Protein AF-L0A3X3-F1 (afdb_monomer_lite)

Radius of gyration: 12.44 Å; chains: 1; bounding box: 28×28×30 Å

Secondary structure (DSSP, 8-state):
-------HHHHHHHH--SHHHHHHHHHHHHTT-EEEEEEETTEEEEEEEETTEEEEEEE-SS-TT-HHHHHHHHHHHHHHHHTT-

Structure (mmCIF, N/CA/C/O backbone):
data_AF-L0A3X3-F1
#
_entry.id   AF-L0A3X3-F1
#
loop_
_atom_site.group_PDB
_atom_site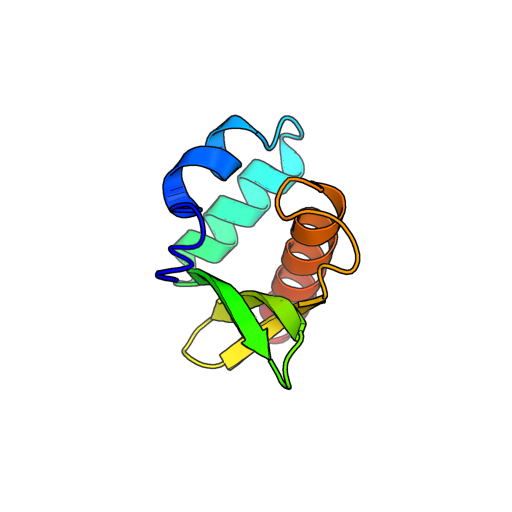.id
_atom_site.type_symbol
_atom_site.label_atom_id
_atom_site.label_alt_id
_atom_site.label_comp_id
_atom_site.label_asym_id
_atom_site.label_entity_id
_atom_site.label_seq_id
_atom_site.pdbx_PDB_ins_code
_atom_site.Cartn_x
_atom_site.Cartn_y
_atom_site.Cartn_z
_atom_site.occupancy
_atom_site.B_iso_or_equiv
_atom_site.auth_seq_id
_atom_site.auth_comp_id
_atom_site.auth_asym_id
_atom_site.auth_atom_id
_atom_site.pdbx_PDB_model_num
ATOM 1 N N . MET A 1 1 ? 10.600 -19.575 -14.008 1.00 30.91 1 MET A N 1
ATOM 2 C CA . MET A 1 1 ? 11.285 -18.723 -13.018 1.00 30.91 1 MET A CA 1
ATOM 3 C C . MET A 1 1 ? 10.262 -18.454 -11.933 1.00 30.91 1 MET A C 1
ATOM 5 O O . MET A 1 1 ? 9.172 -18.016 -12.268 1.00 30.91 1 MET A O 1
ATOM 9 N N . ASN A 1 2 ? 10.537 -18.871 -10.695 1.00 31.48 2 ASN A N 1
ATOM 10 C CA . ASN A 1 2 ? 9.693 -18.533 -9.549 1.00 31.48 2 ASN A CA 1
ATOM 11 C C . ASN A 1 2 ? 10.089 -17.119 -9.125 1.00 31.48 2 ASN A C 1
ATOM 13 O O . ASN A 1 2 ? 11.051 -16.959 -8.378 1.00 31.48 2 ASN A O 1
ATOM 17 N N . ASP A 1 3 ? 9.394 -16.113 -9.656 1.00 33.66 3 ASP A N 1
ATOM 18 C CA . ASP A 1 3 ? 9.481 -14.731 -9.180 1.00 33.66 3 ASP A CA 1
ATOM 19 C C . ASP A 1 3 ? 8.745 -14.634 -7.843 1.00 33.66 3 ASP A C 1
ATOM 21 O O . ASP A 1 3 ? 7.628 -14.125 -7.741 1.00 33.66 3 ASP A O 1
ATOM 25 N N . SER A 1 4 ? 9.354 -15.199 -6.804 1.00 40.56 4 SER A N 1
ATOM 26 C CA . SER A 1 4 ? 8.935 -14.938 -5.436 1.00 40.56 4 SER A CA 1
ATOM 27 C C . SER A 1 4 ? 9.303 -13.491 -5.132 1.00 40.56 4 SER A C 1
ATOM 29 O O . SER A 1 4 ? 10.449 -13.183 -4.807 1.00 40.56 4 SER A O 1
ATOM 31 N N . LEU A 1 5 ? 8.330 -12.598 -5.309 1.00 44.62 5 LEU A N 1
ATOM 32 C CA . LEU A 1 5 ? 8.413 -11.217 -4.850 1.00 44.62 5 LEU A CA 1
ATOM 33 C C . LEU A 1 5 ? 8.810 -11.235 -3.362 1.00 44.62 5 LEU A C 1
ATOM 35 O O . LEU A 1 5 ? 8.298 -12.080 -2.620 1.00 44.62 5 LEU A O 1
ATOM 39 N N . PRO A 1 6 ? 9.758 -10.385 -2.929 1.00 48.03 6 PRO A N 1
ATOM 40 C CA . PRO A 1 6 ? 10.270 -10.428 -1.565 1.00 48.03 6 PRO A CA 1
ATOM 41 C C . PRO A 1 6 ? 9.120 -10.2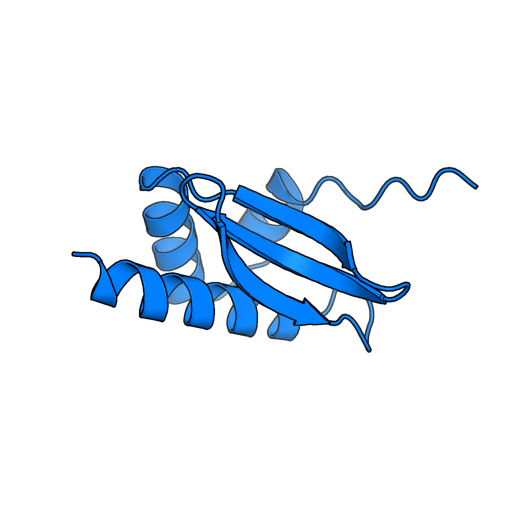69 -0.572 1.00 48.03 6 PRO A C 1
ATOM 43 O O . PRO A 1 6 ? 8.203 -9.499 -0.828 1.00 48.03 6 PRO A O 1
ATOM 46 N N . ASP A 1 7 ? 9.169 -11.000 0.541 1.00 50.84 7 ASP A N 1
ATOM 47 C CA . ASP A 1 7 ? 8.157 -10.962 1.599 1.00 50.84 7 ASP A CA 1
ATOM 48 C C . ASP A 1 7 ? 8.133 -9.556 2.235 1.00 50.84 7 ASP A C 1
ATOM 50 O O . ASP A 1 7 ? 8.935 -9.20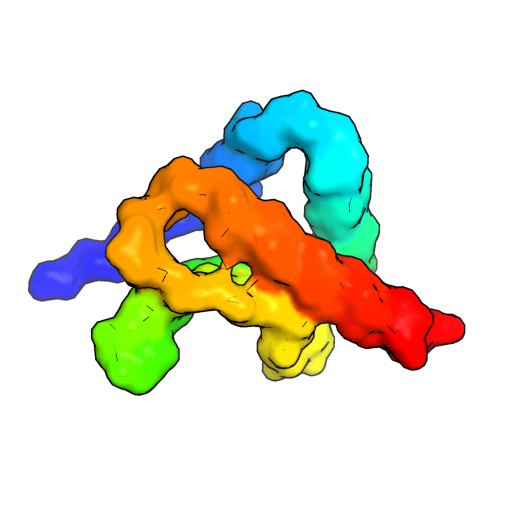7 3.107 1.00 50.84 7 ASP A O 1
ATOM 54 N N . LEU A 1 8 ? 7.264 -8.695 1.696 1.00 53.62 8 LEU A N 1
ATOM 55 C CA . LEU A 1 8 ? 7.225 -7.251 1.952 1.00 53.62 8 LEU A CA 1
ATOM 56 C C . LEU A 1 8 ? 6.774 -6.920 3.376 1.00 53.62 8 LEU A C 1
ATOM 58 O O . LEU A 1 8 ? 6.907 -5.788 3.824 1.00 53.62 8 LEU A O 1
ATOM 62 N N . ASN A 1 9 ? 6.243 -7.869 4.136 1.00 50.06 9 ASN A N 1
ATOM 63 C CA . ASN A 1 9 ? 5.667 -7.517 5.429 1.00 50.06 9 ASN A CA 1
ATOM 64 C C . ASN A 1 9 ? 6.740 -7.179 6.487 1.00 50.06 9 ASN A C 1
ATOM 66 O O . ASN A 1 9 ? 6.477 -6.450 7.444 1.00 50.06 9 ASN A O 1
ATOM 70 N N . ARG A 1 10 ? 7.975 -7.676 6.310 1.00 46.84 10 ARG A N 1
ATOM 71 C CA . ARG A 1 10 ? 9.082 -7.448 7.255 1.00 46.84 10 ARG A CA 1
ATOM 72 C C . ARG A 1 10 ? 10.013 -6.313 6.822 1.00 46.84 10 ARG A C 1
ATOM 74 O O . ARG A 1 10 ? 10.391 -5.498 7.652 1.00 46.84 10 ARG A O 1
ATOM 81 N N . THR A 1 11 ? 10.346 -6.221 5.537 1.00 50.19 11 THR A N 1
ATOM 82 C CA . THR A 1 11 ? 11.379 -5.288 5.054 1.00 50.19 11 THR A CA 1
ATOM 83 C C . THR A 1 11 ? 10.940 -3.818 5.109 1.00 50.19 11 THR A C 1
ATOM 85 O O . THR A 1 11 ? 11.769 -2.948 5.348 1.00 50.19 11 THR A O 1
ATOM 88 N N . TRP A 1 12 ? 9.649 -3.499 4.958 1.00 54.41 12 TRP A N 1
ATOM 89 C CA . TRP A 1 12 ? 9.195 -2.099 4.881 1.00 54.41 12 TRP A CA 1
ATOM 90 C C . TRP A 1 12 ? 9.027 -1.436 6.244 1.00 54.41 12 TRP A C 1
ATOM 92 O O . TRP A 1 12 ? 9.349 -0.258 6.372 1.00 54.41 12 TRP A O 1
ATOM 102 N N . ARG A 1 13 ? 8.610 -2.187 7.275 1.00 51.66 13 ARG A N 1
ATOM 103 C CA . ARG A 1 13 ? 8.498 -1.661 8.649 1.00 51.66 13 ARG A CA 1
ATOM 104 C C . ARG A 1 13 ? 9.825 -1.075 9.142 1.00 51.66 13 ARG A C 1
ATOM 106 O O . ARG A 1 13 ? 9.810 -0.057 9.823 1.00 51.66 13 ARG A O 1
ATOM 113 N N . ASP A 1 14 ? 10.940 -1.684 8.740 1.00 52.12 14 ASP A N 1
ATOM 114 C CA . ASP A 1 14 ? 12.286 -1.244 9.116 1.00 52.12 14 ASP A CA 1
ATOM 115 C C . ASP A 1 14 ? 12.878 -0.204 8.141 1.00 52.12 14 ASP A C 1
ATOM 117 O O . ASP A 1 14 ? 13.781 0.542 8.514 1.00 52.12 14 ASP A O 1
ATOM 121 N N . THR A 1 15 ? 12.382 -0.132 6.896 1.00 56.78 15 THR A N 1
ATOM 122 C CA . THR A 1 15 ? 12.920 0.771 5.854 1.00 56.78 15 THR A CA 1
ATOM 123 C C . THR A 1 15 ? 12.196 2.123 5.805 1.00 56.78 15 THR A C 1
ATOM 125 O O . THR A 1 15 ? 12.779 3.118 5.367 1.00 56.78 15 THR A O 1
ATOM 128 N N . ILE A 1 16 ? 10.951 2.212 6.286 1.00 64.06 16 ILE A N 1
ATOM 129 C CA . ILE A 1 16 ? 10.269 3.500 6.453 1.00 64.06 16 ILE A CA 1
ATOM 130 C C . ILE A 1 16 ? 10.918 4.259 7.617 1.00 64.06 16 ILE A C 1
ATOM 132 O O . ILE A 1 16 ? 10.561 4.111 8.781 1.00 64.06 16 ILE A O 1
ATOM 136 N N . ALA A 1 17 ? 11.909 5.083 7.280 1.00 58.81 17 ALA A N 1
ATOM 137 C CA . ALA A 1 17 ? 12.620 5.933 8.233 1.00 58.81 17 ALA A CA 1
ATOM 138 C C . ALA A 1 17 ? 11.784 7.139 8.700 1.00 58.81 17 ALA A C 1
ATOM 140 O O . ALA A 1 17 ? 12.104 7.755 9.715 1.00 58.81 17 ALA A O 1
ATOM 141 N N . ALA A 1 18 ? 10.736 7.487 7.949 1.00 67.31 18 ALA A N 1
ATOM 142 C CA . ALA A 1 18 ? 9.869 8.627 8.210 1.00 67.31 18 ALA A CA 1
ATOM 143 C C . ALA A 1 18 ? 8.742 8.239 9.198 1.00 67.31 18 ALA A C 1
ATOM 145 O O . ALA A 1 18 ? 7.902 7.397 8.858 1.00 67.31 18 ALA A O 1
ATOM 146 N N . PRO A 1 19 ? 8.712 8.812 10.420 1.00 70.12 19 PRO A N 1
ATOM 147 C CA . PRO A 1 19 ? 7.771 8.426 11.475 1.00 70.12 19 PRO A CA 1
ATOM 148 C C . PRO A 1 19 ? 6.295 8.503 11.067 1.00 70.12 19 PRO A C 1
ATOM 150 O O . PRO A 1 19 ? 5.502 7.660 11.478 1.00 70.12 19 PRO A O 1
ATOM 153 N N . GLU A 1 20 ? 5.927 9.481 10.246 1.00 70.44 20 GLU A N 1
ATOM 154 C CA . GLU A 1 20 ? 4.563 9.706 9.767 1.00 70.44 20 GLU A CA 1
ATOM 155 C C . GLU A 1 20 ? 4.035 8.535 8.925 1.00 70.44 20 GLU A C 1
ATOM 157 O O . GLU A 1 20 ? 2.905 8.091 9.115 1.00 70.44 20 GLU A O 1
ATOM 162 N N . TYR A 1 21 ? 4.876 7.944 8.075 1.00 73.62 21 TYR A N 1
ATOM 163 C CA . TYR A 1 21 ? 4.495 6.790 7.260 1.00 73.62 21 TYR A CA 1
ATOM 164 C C . TYR A 1 21 ? 4.467 5.495 8.078 1.00 73.62 21 TYR A C 1
ATOM 166 O O . TYR A 1 21 ? 3.708 4.581 7.762 1.00 73.62 21 TYR A O 1
ATOM 174 N N . ALA A 1 22 ? 5.255 5.411 9.155 1.00 74.81 22 ALA A N 1
ATOM 175 C CA . ALA A 1 22 ? 5.183 4.295 10.093 1.00 74.81 22 ALA A CA 1
ATOM 176 C C . ALA A 1 22 ? 3.877 4.314 10.907 1.00 74.81 22 ALA A C 1
ATOM 178 O O . ALA A 1 22 ? 3.332 3.252 11.205 1.00 74.81 22 ALA A O 1
ATOM 179 N N . VAL A 1 23 ? 3.367 5.503 11.254 1.00 77.69 23 VAL A N 1
ATOM 180 C CA . VAL A 1 23 ? 2.043 5.668 11.877 1.00 77.69 23 VAL A CA 1
ATOM 181 C C . VAL A 1 23 ? 0.943 5.294 10.887 1.00 77.69 23 VAL A C 1
ATOM 183 O O . VAL A 1 23 ? 0.145 4.416 11.196 1.00 77.69 23 VAL A O 1
ATOM 186 N N . MET A 1 24 ? 0.978 5.848 9.673 1.00 80.00 24 MET A N 1
ATOM 187 C CA . MET A 1 24 ? -0.000 5.552 8.620 1.00 80.00 24 MET A CA 1
ATOM 188 C C . MET A 1 24 ? -0.069 4.055 8.286 1.00 80.00 24 MET A C 1
ATOM 190 O O . MET A 1 24 ? -1.150 3.493 8.144 1.00 80.00 24 MET A O 1
ATOM 194 N N . LEU A 1 25 ? 1.079 3.369 8.220 1.00 78.62 25 LEU A N 1
ATOM 195 C CA . LEU A 1 25 ? 1.115 1.916 8.045 1.00 78.62 25 LEU A CA 1
ATOM 196 C C . LEU A 1 25 ? 0.383 1.171 9.161 1.00 78.62 25 LEU A C 1
ATOM 198 O O . LEU A 1 25 ? -0.312 0.206 8.869 1.00 78.62 25 LEU A O 1
ATOM 202 N N . ARG A 1 26 ? 0.564 1.580 10.423 1.00 77.50 26 ARG A N 1
ATOM 203 C CA . ARG A 1 26 ? -0.100 0.936 11.566 1.00 77.50 26 ARG A CA 1
ATOM 204 C C . ARG A 1 26 ? -1.599 1.175 11.539 1.00 77.50 26 ARG A C 1
ATOM 206 O O . ARG A 1 26 ? -2.342 0.234 11.757 1.00 77.50 26 ARG A O 1
ATOM 213 N N . GLU A 1 27 ? -2.030 2.392 11.232 1.00 82.94 27 GLU A N 1
ATOM 214 C CA . GLU A 1 27 ? -3.455 2.717 11.120 1.00 82.94 27 GLU A CA 1
ATOM 215 C C . GLU A 1 27 ? -4.121 1.905 10.005 1.00 82.94 27 GLU A C 1
ATOM 217 O O . GLU A 1 27 ? -5.186 1.328 10.202 1.00 82.94 27 GLU A O 1
ATOM 222 N N . LEU A 1 28 ? -3.462 1.782 8.851 1.00 82.12 28 LEU A N 1
ATOM 223 C CA . LEU A 1 28 ? -3.940 0.940 7.758 1.00 82.12 28 LEU A CA 1
ATOM 224 C C . LEU A 1 28 ? -3.924 -0.557 8.143 1.00 82.12 28 LEU A C 1
ATOM 226 O O . LEU A 1 28 ? -4.879 -1.261 7.829 1.00 82.12 28 LEU A O 1
ATOM 230 N N . ASP A 1 29 ? -2.904 -1.048 8.859 1.00 82.94 29 ASP A N 1
ATOM 231 C CA . ASP A 1 29 ? -2.840 -2.431 9.386 1.00 82.94 29 ASP A CA 1
ATOM 232 C C . ASP A 1 29 ? -3.993 -2.705 10.377 1.00 82.94 29 ASP A C 1
ATOM 234 O O . ASP A 1 29 ? -4.683 -3.718 10.262 1.00 82.94 29 ASP A O 1
ATOM 238 N N . ASP A 1 30 ? -4.280 -1.764 11.284 1.00 83.44 30 ASP A N 1
ATOM 239 C CA . ASP A 1 30 ? -5.391 -1.832 12.248 1.00 83.44 30 ASP A CA 1
ATOM 240 C C . ASP A 1 30 ? -6.764 -1.862 11.552 1.00 83.44 30 ASP A C 1
ATOM 242 O O . ASP A 1 30 ? -7.709 -2.484 12.042 1.00 83.44 30 ASP A O 1
ATOM 246 N N . LEU A 1 31 ? -6.870 -1.243 10.374 1.00 81.94 31 LEU A N 1
ATOM 247 C CA . LEU A 1 31 ? -8.048 -1.297 9.504 1.00 81.94 31 LEU A CA 1
ATOM 248 C C . LEU A 1 31 ? -8.110 -2.559 8.628 1.00 81.94 31 LEU A C 1
ATOM 250 O O . LEU A 1 31 ? -9.030 -2.714 7.821 1.00 81.94 31 LEU A O 1
ATOM 254 N N . GLY A 1 32 ? -7.151 -3.474 8.777 1.00 85.44 32 GLY A N 1
ATOM 255 C CA . GLY A 1 32 ? -7.081 -4.723 8.025 1.00 85.44 32 GLY A CA 1
ATOM 256 C C . GLY A 1 32 ? -6.573 -4.551 6.595 1.00 85.44 32 GLY A C 1
ATOM 257 O O . GLY A 1 32 ? -6.852 -5.395 5.737 1.00 85.44 32 GLY A O 1
ATOM 258 N N . CYS A 1 33 ? -5.855 -3.466 6.308 1.00 86.19 33 CYS A N 1
ATOM 259 C CA . CYS A 1 33 ? -5.216 -3.268 5.019 1.00 86.19 33 CYS A CA 1
ATOM 260 C C . CYS A 1 33 ? -3.965 -4.137 4.887 1.00 86.19 33 CYS A C 1
ATOM 262 O O . CYS A 1 33 ? -3.113 -4.202 5.768 1.00 86.19 33 CYS A O 1
ATOM 264 N N . THR A 1 34 ? -3.819 -4.764 3.728 1.00 87.00 34 THR A N 1
ATOM 265 C CA . THR A 1 34 ? -2.638 -5.539 3.348 1.00 87.00 34 THR A CA 1
ATOM 266 C C . THR A 1 34 ? -1.917 -4.862 2.193 1.00 87.00 34 THR A C 1
ATOM 268 O O . THR A 1 34 ? -2.538 -4.196 1.363 1.00 87.00 34 THR A O 1
ATOM 271 N N . PHE A 1 35 ? -0.602 -5.045 2.126 1.00 83.00 35 PHE A N 1
ATOM 272 C CA . PHE A 1 35 ? 0.237 -4.461 1.087 1.00 83.00 35 PHE A CA 1
ATOM 273 C C . PHE A 1 35 ? 1.033 -5.555 0.390 1.00 83.00 35 PHE A C 1
ATOM 275 O O . PHE A 1 35 ? 1.743 -6.324 1.039 1.00 83.00 35 PHE A O 1
ATOM 282 N N . GLU A 1 36 ? 0.926 -5.634 -0.931 1.00 82.25 36 GLU A N 1
ATOM 283 C CA . GLU A 1 36 ? 1.581 -6.687 -1.702 1.00 82.25 36 GLU A CA 1
ATOM 284 C C . GLU A 1 36 ? 1.958 -6.236 -3.116 1.00 82.25 36 GLU A C 1
ATOM 286 O O . GLU A 1 36 ? 1.381 -5.309 -3.687 1.00 82.25 36 GLU A O 1
ATOM 291 N N . TRP A 1 37 ? 2.940 -6.918 -3.706 1.00 82.75 37 TRP A N 1
ATOM 292 C CA . TRP A 1 37 ? 3.251 -6.784 -5.125 1.00 82.75 37 TRP A CA 1
ATOM 293 C C . TRP A 1 37 ? 2.324 -7.692 -5.930 1.00 82.75 37 TRP A C 1
ATOM 295 O O . TRP A 1 37 ? 2.264 -8.899 -5.705 1.00 82.75 37 TRP A O 1
ATOM 305 N N . LY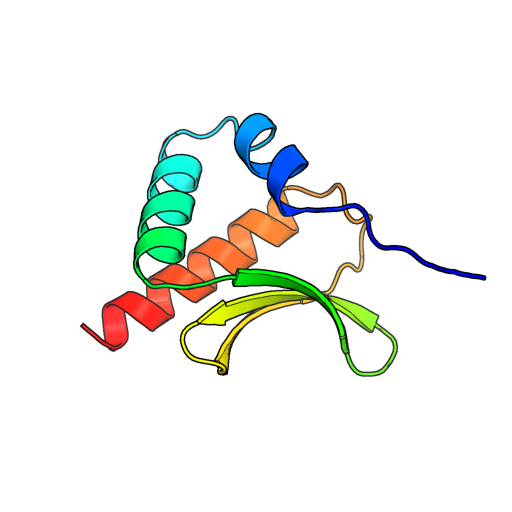S A 1 38 ? 1.647 -7.122 -6.926 1.00 84.44 38 LYS A N 1
ATOM 306 C CA . LYS A 1 38 ? 0.853 -7.852 -7.917 1.00 84.44 38 LYS A CA 1
ATOM 307 C C . LYS A 1 38 ? 1.359 -7.590 -9.316 1.00 84.44 38 LYS A C 1
ATOM 309 O O . LYS A 1 38 ? 1.782 -6.488 -9.647 1.00 84.44 38 LYS A O 1
ATOM 314 N N . ASN A 1 39 ? 1.239 -8.592 -10.175 1.00 85.25 39 ASN A N 1
ATOM 315 C CA . ASN A 1 39 ? 1.363 -8.372 -11.604 1.00 85.25 39 ASN A CA 1
ATOM 316 C C . ASN A 1 39 ? -0.008 -7.952 -12.154 1.00 85.25 39 ASN A C 1
ATOM 318 O O . ASN A 1 39 ? -0.915 -8.777 -12.258 1.00 85.25 39 ASN A O 1
ATOM 322 N N . LEU A 1 40 ? -0.177 -6.662 -12.454 1.00 84.50 40 LEU A N 1
ATOM 323 C CA . LEU A 1 40 ? -1.402 -6.122 -13.041 1.00 84.50 40 LEU A CA 1
ATOM 324 C C . LEU A 1 40 ? -1.145 -5.810 -14.513 1.00 84.50 40 LEU A C 1
ATOM 326 O O . LEU A 1 40 ? -0.325 -4.954 -14.836 1.00 84.50 40 LEU A O 1
ATOM 330 N N . ASN A 1 41 ? -1.855 -6.501 -15.408 1.00 85.12 41 ASN A N 1
ATOM 331 C CA . ASN A 1 41 ? -1.745 -6.326 -16.862 1.00 85.12 41 ASN A CA 1
ATOM 332 C C . ASN A 1 41 ? -0.310 -6.469 -17.412 1.00 85.12 41 ASN A C 1
ATOM 334 O O . ASN A 1 41 ? 0.067 -5.767 -18.345 1.00 85.12 41 ASN A O 1
ATOM 338 N N . GLY A 1 42 ? 0.497 -7.367 -16.837 1.00 84.25 42 GLY A N 1
ATOM 339 C CA . GLY A 1 42 ? 1.892 -7.578 -17.242 1.00 84.25 42 GLY A CA 1
ATOM 340 C C . GLY A 1 42 ? 2.897 -6.650 -16.553 1.00 84.25 42 GLY A C 1
ATOM 341 O O . GLY A 1 42 ? 4.096 -6.794 -16.781 1.00 84.25 42 GLY A O 1
ATOM 342 N N . THR A 1 43 ? 2.433 -5.741 -15.692 1.00 83.00 43 THR A N 1
ATOM 343 C CA . THR A 1 43 ? 3.268 -4.759 -14.997 1.00 83.00 43 THR A CA 1
ATOM 344 C C . THR A 1 43 ? 3.311 -5.039 -13.490 1.00 83.00 43 THR A C 1
ATOM 346 O O . THR A 1 43 ? 2.258 -5.055 -12.836 1.00 83.00 43 THR A O 1
ATOM 349 N N . PRO A 1 44 ? 4.506 -5.200 -12.890 1.00 83.56 44 PRO A N 1
ATOM 350 C CA . PRO A 1 44 ? 4.665 -5.236 -11.439 1.00 83.56 44 PRO A CA 1
ATOM 351 C C . PRO A 1 44 ? 4.109 -3.960 -10.799 1.00 83.56 44 PRO A C 1
ATOM 353 O O . PRO A 1 44 ? 4.477 -2.841 -11.154 1.00 83.56 44 PRO A O 1
ATOM 356 N N . THR A 1 45 ? 3.176 -4.127 -9.874 1.00 84.50 45 THR A N 1
ATOM 357 C CA . THR A 1 45 ? 2.419 -3.043 -9.254 1.00 84.50 45 THR A CA 1
ATOM 358 C C . THR A 1 45 ? 2.324 -3.299 -7.765 1.00 84.50 45 THR A C 1
ATOM 360 O O . THR A 1 45 ? 1.878 -4.367 -7.352 1.00 84.50 45 THR A O 1
ATOM 363 N N . PHE A 1 46 ? 2.737 -2.329 -6.963 1.00 85.44 46 PHE A N 1
ATOM 364 C CA . PHE A 1 46 ? 2.531 -2.380 -5.526 1.00 85.44 46 PHE A CA 1
ATOM 365 C C . PHE A 1 46 ? 1.110 -1.918 -5.236 1.00 85.44 46 PHE A C 1
ATOM 367 O O . PHE A 1 46 ? 0.668 -0.916 -5.805 1.00 85.44 46 PHE A O 1
ATOM 374 N N . VAL A 1 47 ? 0.382 -2.661 -4.409 1.00 87.69 47 VAL A N 1
ATOM 375 C CA . VAL A 1 47 ? -1.016 -2.366 -4.091 1.00 87.69 47 VAL A CA 1
ATOM 376 C C . VAL A 1 47 ? -1.254 -2.375 -2.589 1.00 87.69 47 VAL A C 1
ATOM 378 O O . VAL A 1 47 ? -0.707 -3.213 -1.876 1.00 87.69 47 VAL A O 1
ATOM 381 N N . ALA A 1 48 ? -2.115 -1.465 -2.142 1.00 88.56 48 ALA A N 1
ATOM 382 C CA . ALA A 1 48 ? -2.766 -1.500 -0.842 1.00 88.56 48 ALA A CA 1
ATOM 383 C C . ALA A 1 48 ? -4.186 -2.037 -1.020 1.00 88.56 48 ALA A C 1
ATOM 385 O O . ALA A 1 48 ? -4.934 -1.552 -1.877 1.00 88.56 48 ALA A O 1
ATOM 386 N N . ILE A 1 49 ? -4.548 -3.037 -0.223 1.00 89.38 49 ILE A N 1
ATOM 387 C CA . ILE A 1 49 ? -5.846 -3.704 -0.273 1.00 89.38 49 ILE A CA 1
ATOM 388 C C . ILE A 1 49 ? -6.476 -3.647 1.105 1.00 89.38 49 ILE A C 1
ATOM 390 O O . ILE A 1 49 ? -5.980 -4.293 2.022 1.00 89.38 49 ILE A O 1
ATOM 394 N N . CYS A 1 50 ? -7.592 -2.942 1.230 1.00 87.44 50 CYS A N 1
ATOM 395 C CA . CYS A 1 50 ? -8.369 -2.851 2.462 1.00 87.44 50 CYS A CA 1
ATOM 396 C C . CYS A 1 50 ? -9.753 -3.442 2.199 1.00 87.44 50 CYS A C 1
ATOM 398 O O . CYS A 1 50 ? -10.354 -3.154 1.165 1.00 87.44 50 CYS A O 1
ATOM 400 N N . ASN A 1 51 ? -10.261 -4.294 3.095 1.00 85.19 51 ASN A N 1
ATOM 401 C CA . ASN A 1 51 ? -11.583 -4.931 2.951 1.00 85.19 51 ASN A CA 1
ATOM 402 C C . ASN A 1 51 ? -11.815 -5.641 1.596 1.00 85.19 51 ASN A C 1
ATOM 404 O O . ASN A 1 51 ? -12.935 -5.713 1.100 1.00 85.19 51 ASN A O 1
ATOM 408 N N . GLY A 1 52 ? -10.751 -6.176 0.986 1.00 86.06 52 GLY A N 1
ATOM 409 C CA . GLY A 1 52 ? -10.808 -6.861 -0.312 1.00 86.06 52 GLY A CA 1
ATOM 410 C C . GLY A 1 52 ? -10.776 -5.944 -1.541 1.00 86.06 52 GLY A C 1
ATOM 411 O O . GLY A 1 52 ? -10.738 -6.449 -2.664 1.00 86.06 52 GLY A O 1
ATOM 412 N N . GLU A 1 53 ? -10.731 -4.623 -1.362 1.00 88.69 53 GLU A N 1
ATOM 413 C CA . GLU A 1 53 ? -10.653 -3.644 -2.447 1.00 88.69 53 GLU A CA 1
ATOM 414 C C . GLU A 1 53 ? -9.267 -3.008 -2.543 1.00 88.69 53 GLU A C 1
ATOM 416 O O . GLU A 1 53 ? -8.626 -2.721 -1.535 1.00 88.69 53 GLU A O 1
ATOM 421 N N . ILE A 1 54 ? -8.803 -2.748 -3.771 1.00 90.19 54 ILE A N 1
ATOM 422 C CA . ILE A 1 54 ? -7.562 -1.997 -3.995 1.00 90.19 54 ILE A CA 1
ATOM 423 C C . ILE A 1 54 ? -7.845 -0.515 -3.740 1.00 90.19 54 ILE A C 1
ATOM 425 O O . ILE A 1 54 ? -8.561 0.119 -4.518 1.00 90.19 54 ILE A O 1
ATOM 429 N N . VAL A 1 55 ? -7.246 0.036 -2.688 1.00 89.50 55 VAL A N 1
ATOM 430 C CA . VAL A 1 55 ? -7.407 1.447 -2.299 1.00 89.50 55 VAL A CA 1
ATOM 431 C C . VAL A 1 55 ? -6.231 2.327 -2.719 1.00 89.50 55 VAL A C 1
ATOM 433 O O . VAL A 1 55 ? -6.390 3.535 -2.836 1.00 89.50 55 VAL A O 1
ATOM 436 N N . GLY A 1 56 ? -5.080 1.725 -3.017 1.00 89.12 56 GLY A N 1
ATOM 437 C CA . GLY A 1 56 ? -3.904 2.416 -3.535 1.00 89.12 56 GLY A CA 1
ATOM 438 C C . GLY A 1 56 ? -3.110 1.498 -4.450 1.00 89.12 56 GLY A C 1
ATOM 439 O O . GLY A 1 56 ? -3.034 0.289 -4.214 1.00 89.12 56 GLY A O 1
ATOM 440 N N . ARG A 1 57 ? -2.537 2.044 -5.523 1.00 90.81 57 ARG A N 1
ATOM 441 C CA . ARG A 1 57 ? -1.657 1.276 -6.411 1.00 90.81 57 ARG A CA 1
ATOM 442 C C . ARG A 1 57 ? -0.627 2.159 -7.088 1.00 90.81 57 ARG A C 1
ATOM 444 O O . ARG A 1 57 ? -0.940 3.275 -7.489 1.00 90.81 57 ARG A O 1
ATOM 451 N N . GLN A 1 58 ? 0.567 1.620 -7.287 1.00 88.56 58 GLN A N 1
ATOM 452 C CA . GLN A 1 58 ? 1.606 2.295 -8.048 1.00 88.56 58 GLN A CA 1
ATOM 453 C C . GLN A 1 58 ? 2.440 1.280 -8.823 1.00 88.56 58 GLN A C 1
ATOM 455 O O . GLN A 1 58 ? 2.917 0.276 -8.287 1.00 88.56 58 GLN A O 1
ATOM 460 N N . HIS A 1 59 ? 2.577 1.521 -10.126 1.00 85.12 59 HIS A N 1
ATOM 461 C CA . HIS A 1 59 ? 3.372 0.664 -10.994 1.00 85.12 59 HIS A CA 1
ATOM 462 C C . HIS A 1 59 ? 4.858 0.844 -10.675 1.00 85.12 59 HIS A C 1
ATOM 464 O O . HIS A 1 59 ? 5.373 1.963 -10.698 1.00 85.12 59 HIS A O 1
ATOM 470 N N . ALA A 1 60 ? 5.573 -0.259 -10.465 1.00 69.25 60 ALA A N 1
ATOM 471 C CA . ALA A 1 60 ? 7.028 -0.244 -10.450 1.00 69.25 60 ALA A CA 1
ATOM 472 C C . ALA A 1 60 ? 7.534 -0.122 -11.887 1.00 69.25 60 ALA A C 1
ATOM 474 O O . ALA A 1 60 ? 7.813 -1.111 -12.556 1.00 69.25 60 ALA A O 1
ATOM 475 N N . HIS A 1 61 ? 7.642 1.108 -12.388 1.00 64.12 61 HIS A N 1
ATOM 476 C CA . HIS A 1 61 ? 8.528 1.374 -13.529 1.00 64.12 61 HIS A CA 1
ATOM 477 C C . HIS A 1 61 ? 10.002 1.333 -13.090 1.00 64.12 61 HIS A C 1
ATOM 479 O O . HIS A 1 61 ? 10.891 1.121 -13.909 1.00 64.12 61 HIS A O 1
ATOM 485 N N . ALA A 1 62 ? 10.251 1.498 -11.787 1.00 51.22 62 ALA A N 1
ATOM 486 C CA . ALA A 1 62 ? 11.541 1.355 -11.134 1.00 51.22 62 ALA A CA 1
ATOM 487 C C . ALA A 1 62 ? 11.452 0.288 -10.034 1.00 51.22 62 ALA A C 1
ATOM 489 O O . ALA A 1 62 ? 10.380 0.076 -9.474 1.00 51.22 62 ALA A O 1
ATOM 490 N N . HIS A 1 63 ? 12.589 -0.365 -9.784 1.00 56.50 63 HIS A N 1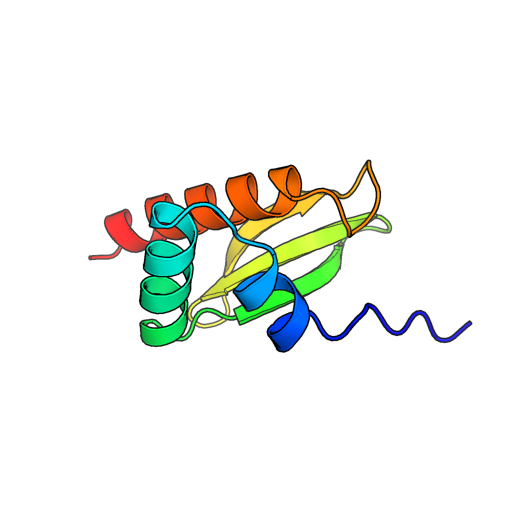
ATOM 491 C CA . HIS A 1 63 ? 12.840 -1.477 -8.859 1.00 56.50 63 HIS A CA 1
ATOM 492 C C . HIS A 1 63 ? 11.935 -1.517 -7.603 1.00 56.50 63 HIS A C 1
ATOM 494 O O . HIS A 1 63 ? 11.644 -0.460 -7.038 1.00 56.50 63 HIS A O 1
ATOM 500 N N . PRO A 1 64 ? 11.575 -2.715 -7.096 1.00 55.25 64 PRO A N 1
ATOM 501 C CA . PRO A 1 64 ? 10.757 -2.891 -5.889 1.00 55.25 64 PRO A CA 1
ATOM 502 C C . PRO A 1 64 ? 11.315 -2.239 -4.611 1.00 55.25 64 PRO A C 1
ATOM 504 O O . PRO A 1 64 ? 10.596 -2.154 -3.623 1.00 55.25 64 PRO A O 1
ATOM 507 N N . ASP A 1 65 ? 12.553 -1.743 -4.641 1.00 59.50 65 ASP A N 1
ATOM 508 C CA . ASP A 1 65 ? 13.220 -1.044 -3.538 1.00 59.50 65 ASP A CA 1
ATOM 509 C C . ASP A 1 65 ? 12.987 0.481 -3.547 1.00 59.50 65 ASP A C 1
ATOM 511 O O . ASP A 1 65 ? 13.534 1.208 -2.715 1.00 59.50 65 ASP A O 1
ATOM 515 N N . ASN A 1 66 ? 12.207 1.010 -4.497 1.00 70.19 66 ASN A N 1
ATOM 516 C CA . ASN A 1 66 ? 11.915 2.438 -4.550 1.00 70.19 66 ASN A CA 1
ATOM 517 C C . ASN A 1 66 ? 10.850 2.821 -3.511 1.00 70.19 66 ASN A C 1
ATOM 519 O O . ASN A 1 66 ? 9.650 2.686 -3.755 1.00 70.19 66 ASN A O 1
ATOM 523 N N . LEU A 1 67 ? 11.303 3.361 -2.377 1.00 72.44 67 LEU A N 1
ATOM 524 C CA . LEU A 1 67 ? 10.455 3.849 -1.284 1.00 72.44 67 LEU A CA 1
ATOM 525 C C . LEU A 1 67 ? 9.355 4.824 -1.727 1.00 72.44 67 LEU A C 1
ATOM 527 O O . LEU A 1 67 ? 8.280 4.824 -1.134 1.00 72.44 67 LEU A O 1
ATOM 531 N N . MET A 1 68 ? 9.575 5.593 -2.800 1.00 77.25 68 MET A N 1
ATOM 532 C CA . MET A 1 68 ? 8.563 6.515 -3.332 1.00 77.25 68 MET A CA 1
ATOM 533 C C . MET A 1 68 ? 7.290 5.794 -3.778 1.00 77.25 68 MET A C 1
ATOM 535 O O . MET A 1 68 ? 6.196 6.293 -3.549 1.00 77.25 68 MET A O 1
ATOM 539 N N . VAL A 1 69 ? 7.420 4.593 -4.353 1.00 78.81 69 VAL A N 1
ATOM 540 C CA . VAL A 1 69 ? 6.270 3.787 -4.795 1.00 78.81 69 VAL A CA 1
ATOM 541 C C . VAL A 1 69 ? 5.378 3.428 -3.609 1.00 78.81 69 VAL A C 1
ATOM 543 O O . VAL A 1 69 ? 4.158 3.384 -3.738 1.00 78.81 69 VAL A O 1
ATOM 546 N N . VAL A 1 70 ? 5.977 3.195 -2.443 1.00 78.06 70 VAL A N 1
ATOM 547 C CA . VAL A 1 70 ? 5.233 2.837 -1.237 1.00 78.06 70 VAL A CA 1
ATOM 548 C C . VAL A 1 70 ? 4.637 4.047 -0.561 1.00 78.06 70 VAL A C 1
ATOM 550 O O . VAL A 1 70 ? 3.471 3.984 -0.194 1.00 78.06 70 VAL A O 1
ATOM 553 N N . TYR A 1 71 ? 5.360 5.162 -0.477 1.00 82.06 71 TYR A N 1
ATOM 554 C CA . TYR A 1 71 ? 4.782 6.408 0.026 1.00 82.06 71 TYR A CA 1
ATOM 555 C C . TYR A 1 71 ? 3.565 6.845 -0.797 1.00 82.06 71 TYR A C 1
ATOM 557 O O . TYR A 1 71 ? 2.535 7.182 -0.219 1.00 82.06 71 TYR A O 1
ATOM 565 N N . ASP A 1 72 ? 3.623 6.741 -2.126 1.00 87.69 72 ASP A N 1
ATOM 566 C CA . ASP A 1 72 ? 2.485 7.058 -2.996 1.00 87.69 72 ASP A CA 1
ATOM 567 C C . ASP A 1 72 ? 1.279 6.146 -2.739 1.00 87.69 72 ASP A C 1
ATOM 569 O O . ASP A 1 72 ? 0.137 6.604 -2.746 1.00 87.69 72 ASP A O 1
ATOM 573 N N . VAL A 1 73 ? 1.508 4.849 -2.517 1.00 86.62 73 VAL A N 1
ATOM 574 C CA . VAL A 1 73 ? 0.428 3.890 -2.238 1.00 86.62 73 VAL A CA 1
ATOM 575 C C . VAL A 1 73 ? -0.152 4.079 -0.840 1.00 86.62 73 VAL A C 1
ATOM 577 O O . VAL A 1 73 ? -1.364 3.951 -0.679 1.00 86.62 73 VAL A O 1
ATOM 580 N N . LEU 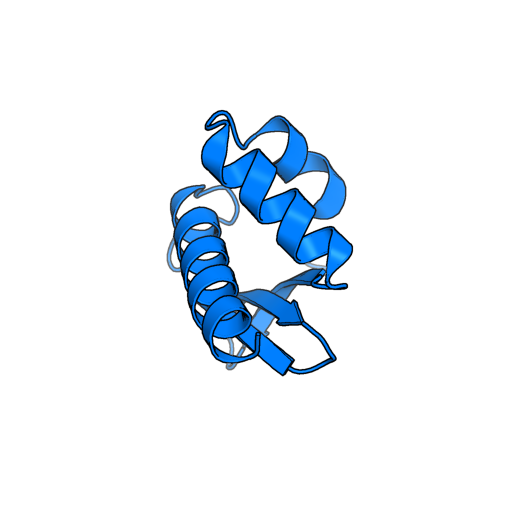A 1 74 ? 0.679 4.417 0.146 1.00 85.12 74 LEU A N 1
ATOM 581 C CA . LEU A 1 74 ? 0.234 4.729 1.502 1.00 85.12 74 LEU A CA 1
ATOM 582 C C . LEU A 1 74 ? -0.641 5.981 1.524 1.00 85.12 74 LEU A C 1
ATOM 584 O O . LEU A 1 74 ? -1.742 5.921 2.060 1.00 85.12 74 LEU A O 1
ATOM 588 N N . ASN A 1 75 ? -0.213 7.058 0.862 1.00 87.38 75 ASN A N 1
ATOM 589 C CA . ASN A 1 75 ? -1.007 8.285 0.760 1.00 87.38 75 ASN A CA 1
ATOM 590 C C . ASN A 1 75 ? -2.361 8.029 0.077 1.00 87.38 75 ASN A C 1
ATOM 592 O O . ASN A 1 75 ? -3.396 8.425 0.599 1.00 87.38 75 ASN A O 1
ATOM 596 N N . GLN A 1 76 ? -2.384 7.284 -1.036 1.00 88.94 76 GLN A N 1
ATOM 597 C CA . GLN A 1 76 ? -3.642 6.904 -1.696 1.00 88.94 76 GLN A CA 1
ATOM 598 C C . GLN A 1 76 ? -4.571 6.089 -0.782 1.00 88.94 76 GLN A C 1
ATOM 600 O O . GLN A 1 76 ? -5.786 6.291 -0.793 1.00 88.94 76 GLN A O 1
ATOM 605 N N . ALA A 1 77 ? -4.009 5.148 -0.019 1.00 86.94 77 ALA A N 1
ATOM 606 C CA . ALA A 1 77 ? -4.777 4.318 0.899 1.00 86.94 77 ALA A CA 1
ATOM 607 C C . ALA A 1 77 ? -5.351 5.145 2.057 1.00 86.94 77 ALA A C 1
ATOM 609 O O . ALA A 1 77 ? -6.534 5.001 2.357 1.00 86.94 77 ALA A O 1
ATOM 610 N N . ALA A 1 78 ? -4.549 6.033 2.650 1.00 84.88 78 ALA A N 1
ATOM 611 C CA . ALA A 1 78 ? -4.977 6.936 3.713 1.00 84.88 78 ALA A CA 1
ATOM 612 C C . ALA A 1 78 ? -6.103 7.868 3.242 1.00 84.88 78 ALA A C 1
ATOM 614 O O . ALA A 1 78 ? -7.178 7.853 3.839 1.00 84.88 78 ALA A O 1
ATOM 615 N N . ASP A 1 79 ? -5.923 8.556 2.107 1.00 85.38 79 ASP A N 1
ATOM 616 C CA . ASP A 1 79 ? -6.939 9.446 1.523 1.00 85.38 79 ASP A CA 1
ATOM 617 C C . ASP A 1 79 ? -8.282 8.724 1.328 1.00 85.38 79 ASP A C 1
ATOM 619 O O . ASP A 1 79 ? -9.361 9.272 1.557 1.00 85.38 79 ASP A O 1
ATOM 623 N N . ARG A 1 80 ? -8.239 7.467 0.876 1.00 78.69 80 ARG A N 1
ATOM 624 C CA . ARG A 1 80 ? -9.448 6.705 0.551 1.00 78.69 80 ARG A CA 1
ATOM 625 C C . ARG A 1 80 ? -10.129 6.100 1.775 1.00 78.69 80 ARG A C 1
ATOM 627 O O . ARG A 1 80 ? -11.342 5.916 1.744 1.00 78.69 80 ARG A O 1
ATOM 634 N N . VAL A 1 81 ? -9.374 5.807 2.827 1.00 71.50 81 VAL A N 1
ATOM 635 C CA . VAL A 1 81 ? -9.887 5.347 4.121 1.00 71.50 81 VAL A CA 1
ATOM 636 C C . VAL A 1 81 ? -10.521 6.496 4.909 1.00 71.50 81 VAL A C 1
ATOM 638 O O . VAL A 1 81 ? -11.597 6.307 5.477 1.00 71.50 81 VAL A O 1
ATOM 641 N N . GLU A 1 82 ? -9.927 7.692 4.898 1.00 68.81 82 GLU A N 1
ATOM 642 C CA . GLU A 1 82 ? -10.510 8.877 5.548 1.00 68.81 82 GLU A CA 1
ATOM 643 C C . GLU A 1 82 ? -11.884 9.234 4.961 1.00 68.81 82 GLU A C 1
ATOM 645 O O . GLU A 1 82 ? -12.787 9.627 5.690 1.00 68.81 82 GLU A O 1
ATOM 650 N N . ILE A 1 83 ? -12.089 9.023 3.656 1.00 59.69 83 ILE A N 1
ATOM 651 C CA . ILE A 1 83 ? -13.383 9.241 2.983 1.00 59.69 83 ILE A CA 1
ATOM 652 C C . ILE A 1 83 ? -14.471 8.244 3.438 1.00 59.69 83 ILE A C 1
ATOM 654 O O . ILE A 1 83 ? -15.661 8.518 3.275 1.00 59.69 83 ILE A O 1
ATOM 658 N N . LEU A 1 84 ? -14.092 7.081 3.975 1.00 51.16 84 LEU A N 1
ATOM 659 C CA . LEU A 1 84 ? -15.019 6.026 4.408 1.00 51.16 84 LEU A CA 1
ATOM 660 C C . LEU A 1 84 ? -15.346 6.078 5.914 1.00 51.16 84 LEU A C 1
ATOM 662 O O . LEU A 1 84 ? -16.138 5.254 6.377 1.00 51.16 84 LEU A O 1
ATOM 666 N N . SER A 1 85 ? -14.738 7.017 6.646 1.00 53.81 85 SER A N 1
ATOM 667 C CA . SER A 1 85 ? -14.873 7.236 8.097 1.00 53.81 85 SER A CA 1
ATOM 668 C C . SER A 1 85 ? -15.905 8.320 8.413 1.00 53.81 85 SER A C 1
ATOM 670 O O . SER A 1 85 ? -16.618 8.171 9.432 1.00 53.81 85 SER A O 1
#

Sequence (85 aa):
MNDSLPDLNRTWRDTIAAPEYAVMLRELDDLGCTFEWKNLNGTPTFVAICNGEIVGRQHAHAHPDNLMVVYDVLNQAADRVEILS

Foldseek 3Di:
DPPPPPPPPPPVCVVCPDVVLNVLVVVLVVQVWDWDWDCDPNFTKIFIAGPNDTQFIDTCPDDPPPVVRVVRRSVSNVVSVVVVD

pLDDT: mean 73.02, std 15.96, range [30.91, 90.81]

Organism: Deinococcus peraridilitoris (strain DSM 19664 / LMG 22246 / CIP 109416 / KR-200) (NCBI:txid937777)